Protein AF-A0A1I7T6F0-F1 (afdb_monomer)

Mean predicted aligned error: 12.37 Å

Solvent-accessible surface area (backbone atoms only — not comparable to full-atom values): 7982 Å² total; per-residue (Å²): 135,84,78,66,77,88,74,62,57,67,71,60,52,51,52,52,51,48,54,54,55,71,71,53,73,72,73,87,75,74,83,70,74,60,63,68,58,54,57,50,49,67,53,49,53,60,50,22,52,48,30,30,53,53,13,62,58,38,62,81,74,39,88,90,54,62,63,58,28,51,51,33,30,52,53,14,50,51,51,50,51,52,50,52,53,53,50,53,53,51,49,52,49,47,49,47,54,69,76,50,65,83,67,81,84,50,67,72,60,34,53,54,51,50,53,53,53,48,52,51,51,50,53,51,53,49,49,53,49,52,51,54,51,48,68,73,78,107

Structure (mmCIF, N/CA/C/O backbone):
data_AF-A0A1I7T6F0-F1
#
_entry.id   AF-A0A1I7T6F0-F1
#
loop_
_atom_site.group_PDB
_atom_site.id
_atom_site.type_symbol
_atom_site.label_atom_id
_atom_site.label_alt_id
_atom_site.label_comp_id
_atom_site.label_asym_id
_atom_site.label_entity_id
_atom_site.label_seq_id
_atom_site.pdbx_PDB_ins_code
_atom_site.Cartn_x
_atom_site.Cartn_y
_atom_site.Cartn_z
_atom_site.occupancy
_atom_site.B_iso_or_equiv
_atom_site.auth_seq_id
_atom_site.auth_comp_id
_atom_site.auth_asym_id
_atom_site.auth_atom_id
_atom_site.pdbx_PDB_model_num
ATOM 1 N N . MET A 1 1 ? 40.520 4.944 -18.959 1.00 37.69 1 MET A N 1
ATOM 2 C CA . MET A 1 1 ? 41.025 4.635 -20.311 1.00 37.69 1 MET A CA 1
ATOM 3 C C . MET A 1 1 ? 39.899 3.924 -21.048 1.00 37.69 1 MET A C 1
ATOM 5 O O . MET A 1 1 ? 39.726 2.729 -20.873 1.00 37.69 1 MET A O 1
ATOM 9 N N . TYR A 1 2 ? 39.031 4.683 -21.723 1.00 39.69 2 TYR A N 1
ATOM 10 C CA 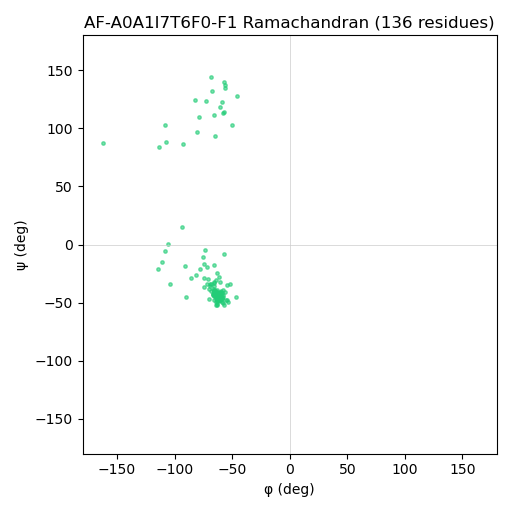. TYR A 1 2 ? 37.918 4.115 -22.487 1.00 39.69 2 TYR A CA 1
ATOM 11 C C . TYR A 1 2 ? 38.484 3.611 -23.814 1.00 39.69 2 TYR A C 1
ATOM 13 O O . TYR A 1 2 ? 38.920 4.417 -24.635 1.00 39.69 2 TYR A O 1
ATOM 21 N N . LEU A 1 3 ? 38.543 2.290 -23.987 1.00 42.66 3 LEU A N 1
ATOM 22 C CA . LEU A 1 3 ? 38.867 1.679 -25.273 1.00 42.66 3 LEU A CA 1
ATOM 23 C C . LEU A 1 3 ? 37.799 2.124 -26.277 1.00 42.66 3 LEU A C 1
ATOM 25 O O . LEU A 1 3 ? 36.606 1.898 -26.072 1.00 42.66 3 LEU A O 1
ATOM 29 N N . LYS A 1 4 ? 38.230 2.828 -27.327 1.00 44.78 4 LYS A N 1
ATOM 30 C CA . LYS A 1 4 ? 37.379 3.220 -28.450 1.00 44.78 4 LYS A CA 1
ATOM 31 C C . LYS A 1 4 ? 36.786 1.940 -29.047 1.00 44.78 4 LYS A C 1
ATOM 33 O O . LYS A 1 4 ? 37.510 1.142 -29.628 1.00 44.78 4 LYS A O 1
ATOM 38 N N . LEU A 1 5 ? 35.464 1.776 -28.952 1.00 52.69 5 LEU A N 1
ATOM 39 C CA . LEU A 1 5 ? 34.722 0.664 -29.570 1.00 52.69 5 LEU A CA 1
ATOM 40 C C . LEU A 1 5 ? 34.908 0.561 -31.100 1.00 52.69 5 LEU A C 1
ATOM 42 O O . LEU A 1 5 ? 34.466 -0.414 -31.695 1.00 52.69 5 LEU A O 1
ATOM 46 N N . SER A 1 6 ? 35.561 1.536 -31.740 1.00 51.97 6 SER A N 1
ATOM 47 C CA . SER A 1 6 ? 35.846 1.541 -33.177 1.00 51.97 6 SER A CA 1
ATOM 48 C C . SER A 1 6 ? 36.954 0.572 -33.616 1.00 51.97 6 SER A C 1
ATOM 50 O O . SER A 1 6 ? 37.211 0.484 -34.809 1.00 51.97 6 SER A O 1
ATOM 52 N N . GLU A 1 7 ? 37.632 -0.111 -32.688 1.00 57.16 7 GLU A N 1
ATOM 53 C CA . GLU A 1 7 ? 38.707 -1.083 -32.978 1.00 57.16 7 GLU A CA 1
ATOM 54 C C . GLU A 1 7 ? 38.289 -2.551 -32.791 1.00 57.16 7 GLU A C 1
ATOM 56 O O . GLU A 1 7 ? 39.096 -3.461 -32.980 1.00 57.16 7 GLU A O 1
ATOM 61 N N . ILE A 1 8 ? 37.035 -2.812 -32.415 1.00 60.38 8 ILE A N 1
ATOM 62 C CA . ILE A 1 8 ? 36.556 -4.177 -32.177 1.00 60.38 8 ILE A CA 1
ATOM 63 C C . ILE A 1 8 ? 36.183 -4.816 -33.519 1.00 60.38 8 ILE A C 1
ATOM 65 O O . ILE A 1 8 ? 35.376 -4.272 -34.270 1.00 60.38 8 ILE A O 1
ATOM 69 N N . ASN A 1 9 ? 36.789 -5.974 -33.800 1.00 65.50 9 ASN A N 1
ATOM 70 C CA . ASN A 1 9 ? 36.569 -6.789 -34.996 1.00 65.50 9 ASN A CA 1
ATOM 71 C C . ASN A 1 9 ? 35.057 -6.945 -35.297 1.00 65.50 9 ASN A C 1
ATOM 73 O O . ASN A 1 9 ? 34.322 -7.347 -34.386 1.00 65.50 9 ASN A O 1
ATOM 77 N N . PRO A 1 10 ? 34.581 -6.655 -36.527 1.00 66.56 10 PRO A N 1
ATOM 78 C CA . PRO A 1 10 ? 33.162 -6.733 -36.891 1.00 66.56 10 PRO A CA 1
ATOM 79 C C . PRO A 1 10 ? 32.497 -8.072 -36.540 1.00 66.56 10 PRO A C 1
ATOM 81 O O . PRO A 1 10 ? 31.352 -8.070 -36.098 1.00 66.56 10 PRO A O 1
ATOM 84 N N . ASP A 1 11 ? 33.223 -9.191 -36.609 1.00 65.31 11 ASP A N 1
ATOM 85 C CA . ASP A 1 11 ? 32.686 -10.520 -36.268 1.00 65.31 11 ASP A CA 1
ATOM 86 C C . ASP A 1 11 ? 32.321 -10.666 -34.779 1.00 65.31 11 ASP A C 1
ATOM 88 O O . ASP A 1 11 ? 31.368 -11.355 -34.411 1.00 65.31 11 ASP A O 1
ATOM 92 N N . ILE A 1 12 ? 33.069 -9.996 -33.894 1.00 65.25 12 ILE A N 1
ATOM 93 C CA . ILE A 1 12 ? 32.798 -9.998 -32.449 1.00 65.25 12 ILE A CA 1
ATOM 94 C C . ILE A 1 12 ? 31.589 -9.109 -32.153 1.00 65.25 12 ILE A C 1
ATOM 96 O O . ILE A 1 12 ? 30.772 -9.450 -31.300 1.00 65.25 12 ILE A O 1
ATOM 100 N N . MET A 1 13 ? 31.452 -7.998 -32.883 1.00 60.12 13 MET A N 1
ATOM 101 C CA . MET A 1 13 ? 30.293 -7.112 -32.788 1.00 60.12 13 MET A CA 1
ATOM 102 C C . MET A 1 13 ? 29.011 -7.832 -33.224 1.00 60.12 13 MET A C 1
ATOM 104 O O . MET A 1 13 ? 28.002 -7.745 -32.530 1.00 60.12 13 MET A O 1
ATOM 108 N N . ASP A 1 14 ? 29.059 -8.601 -34.313 1.00 65.75 14 ASP A N 1
ATOM 109 C CA . ASP A 1 14 ? 27.910 -9.374 -34.795 1.00 65.75 14 ASP A CA 1
ATOM 110 C C . ASP A 1 14 ? 27.533 -10.519 -33.852 1.00 65.75 14 ASP A C 1
ATOM 112 O O . ASP A 1 14 ? 26.352 -10.716 -33.564 1.00 65.75 14 ASP A O 1
ATOM 116 N N . SER A 1 15 ? 28.520 -11.222 -33.289 1.00 64.75 15 SER A N 1
ATOM 117 C CA . SER A 1 15 ? 28.280 -12.249 -32.268 1.00 64.75 15 SER A CA 1
ATOM 118 C C . SER A 1 15 ? 27.656 -11.660 -30.994 1.00 64.75 15 SER A C 1
ATOM 120 O O . SER A 1 15 ? 26.693 -12.208 -30.452 1.00 64.75 15 SER A O 1
ATOM 122 N N . TYR A 1 16 ? 28.124 -10.486 -30.555 1.00 61.56 16 TYR A N 1
ATOM 123 C CA . TYR A 1 16 ? 27.553 -9.766 -29.413 1.00 61.56 16 TYR A CA 1
ATOM 124 C C . TYR A 1 16 ? 26.120 -9.287 -29.695 1.00 61.56 16 TYR A C 1
ATOM 126 O O . TYR A 1 16 ? 25.228 -9.461 -28.865 1.00 61.56 16 TYR A O 1
ATOM 134 N N . ASN A 1 17 ? 25.866 -8.760 -30.895 1.00 58.56 17 ASN A N 1
ATOM 135 C CA . ASN A 1 17 ? 24.535 -8.341 -31.334 1.00 58.56 17 ASN A CA 1
ATOM 136 C C . ASN A 1 17 ? 23.563 -9.527 -31.465 1.00 58.56 17 ASN A C 1
ATOM 138 O O . ASN A 1 17 ? 22.384 -9.393 -31.133 1.00 58.56 17 ASN A O 1
ATOM 142 N N . GLN A 1 18 ? 24.038 -10.699 -31.897 1.00 58.44 18 GLN A N 1
ATOM 143 C CA . GLN A 1 18 ? 23.231 -11.921 -31.941 1.00 58.44 18 GLN A CA 1
ATOM 144 C C . GLN A 1 18 ? 22.918 -12.476 -30.547 1.00 58.44 18 GLN A C 1
ATOM 146 O O . GLN A 1 18 ? 21.788 -12.901 -30.312 1.00 58.44 18 GLN A O 1
ATOM 151 N N . LEU A 1 19 ? 23.864 -12.421 -29.606 1.00 55.25 19 LEU A N 1
ATOM 152 C CA . LEU A 1 19 ? 23.623 -12.778 -28.202 1.00 55.25 19 LEU A CA 1
ATOM 153 C C . LEU A 1 19 ? 22.580 -11.854 -27.556 1.00 55.25 19 LEU A C 1
ATOM 155 O O . LEU A 1 19 ? 21.648 -12.336 -26.916 1.00 55.25 19 LEU A O 1
ATOM 159 N N . ILE A 1 20 ? 22.660 -10.543 -27.808 1.00 56.69 20 ILE A N 1
ATOM 160 C CA . ILE A 1 20 ? 21.641 -9.574 -27.373 1.00 56.69 20 ILE A CA 1
ATOM 161 C C . ILE A 1 20 ? 20.279 -9.881 -28.014 1.00 56.69 20 ILE A C 1
ATOM 163 O O . ILE A 1 20 ? 19.258 -9.838 -27.332 1.00 56.69 20 ILE A O 1
ATOM 167 N N . SER A 1 21 ? 20.255 -10.224 -29.305 1.00 50.22 21 SER A N 1
ATOM 168 C CA . SER A 1 21 ? 19.041 -10.589 -30.046 1.00 50.22 21 SER A CA 1
ATOM 169 C C . SER A 1 21 ? 18.356 -11.833 -29.471 1.00 50.22 21 SER A C 1
ATOM 171 O O . SER A 1 21 ? 17.140 -11.833 -29.277 1.00 50.22 21 SER A O 1
ATOM 173 N N . PHE A 1 22 ? 19.109 -12.876 -29.119 1.00 47.53 22 PHE A N 1
ATOM 174 C CA . PHE A 1 22 ? 18.522 -14.120 -28.617 1.00 47.53 22 PHE A CA 1
ATOM 175 C C . PHE A 1 22 ? 18.011 -13.999 -27.169 1.00 47.53 22 PHE A C 1
ATOM 177 O O . PHE A 1 22 ? 17.012 -14.619 -26.809 1.00 47.53 22 PHE A O 1
ATOM 184 N N . GLU A 1 23 ? 18.621 -13.126 -26.361 1.00 49.16 23 GLU A N 1
ATOM 185 C CA . GLU A 1 23 ? 18.157 -12.777 -25.007 1.00 49.16 23 GLU A CA 1
ATOM 186 C C . GLU A 1 23 ? 16.924 -11.827 -25.021 1.00 49.16 23 GLU A C 1
ATOM 188 O O . GLU A 1 23 ? 16.286 -11.594 -23.991 1.00 49.16 23 GLU A O 1
ATOM 193 N N . SER A 1 24 ? 16.560 -11.269 -26.188 1.00 48.25 24 SER A N 1
ATOM 194 C CA . SER A 1 24 ? 15.603 -10.156 -26.343 1.00 48.25 24 SER A CA 1
ATOM 195 C C . SER A 1 24 ? 14.144 -10.532 -26.608 1.00 48.25 24 SER A C 1
ATOM 197 O O . SER A 1 24 ? 13.361 -9.660 -26.980 1.00 48.25 24 SER A O 1
ATOM 199 N N . ILE A 1 25 ? 13.723 -11.781 -26.394 1.00 51.53 25 ILE A N 1
ATOM 200 C CA . ILE A 1 25 ? 12.286 -12.100 -26.365 1.00 51.53 25 ILE A CA 1
ATOM 201 C C . ILE A 1 25 ? 11.813 -12.003 -24.909 1.00 51.53 25 ILE A C 1
ATOM 203 O O . ILE A 1 25 ? 11.799 -13.016 -24.202 1.00 51.53 25 ILE A O 1
ATOM 207 N N . PRO A 1 26 ? 11.420 -10.816 -24.396 1.00 51.56 26 PRO A N 1
ATOM 208 C CA . PRO A 1 26 ? 10.809 -10.759 -23.089 1.00 51.56 26 PRO A CA 1
ATOM 209 C C . PRO A 1 26 ? 9.443 -11.454 -23.181 1.00 51.56 26 PRO A C 1
ATOM 211 O O . PRO A 1 26 ? 8.647 -11.143 -24.075 1.00 51.56 26 PRO A O 1
ATOM 214 N N . PRO A 1 27 ? 9.108 -12.365 -22.254 1.00 54.06 27 PRO A N 1
ATOM 215 C CA . PRO A 1 27 ? 7.732 -12.815 -22.130 1.00 54.06 27 PRO A CA 1
ATOM 216 C C . PRO A 1 27 ? 6.850 -11.582 -21.912 1.00 54.06 27 PRO A C 1
ATOM 218 O O . PRO A 1 27 ? 7.216 -10.693 -21.138 1.00 54.06 27 PRO A O 1
ATOM 221 N N . ARG A 1 28 ? 5.692 -11.515 -22.588 1.00 49.50 28 ARG A N 1
ATOM 222 C CA . ARG A 1 28 ? 4.679 -10.476 -22.347 1.00 49.50 28 ARG A CA 1
ATOM 223 C C . ARG A 1 28 ? 4.410 -10.406 -20.848 1.00 49.50 28 ARG A C 1
ATOM 225 O O . ARG A 1 28 ? 3.744 -11.275 -20.284 1.00 49.50 28 ARG A O 1
ATOM 232 N N . LEU A 1 29 ? 4.964 -9.392 -20.193 1.00 54.12 29 LEU A N 1
ATOM 233 C CA . LEU A 1 29 ? 4.871 -9.283 -18.752 1.00 54.12 29 LEU A CA 1
ATOM 234 C C . LEU A 1 29 ? 3.500 -8.697 -18.441 1.00 54.12 29 LEU A C 1
ATOM 236 O O . LEU A 1 29 ? 3.314 -7.489 -18.501 1.00 54.12 29 LEU A O 1
ATOM 240 N N . ASN A 1 30 ? 2.532 -9.554 -18.124 1.00 57.81 30 ASN A N 1
ATOM 241 C CA . ASN A 1 30 ? 1.313 -9.103 -17.473 1.00 57.81 30 ASN A CA 1
ATOM 242 C C . ASN A 1 30 ? 1.733 -8.600 -16.080 1.00 57.81 30 ASN A C 1
ATOM 244 O O . ASN A 1 30 ? 2.225 -9.419 -15.291 1.00 57.81 30 ASN A O 1
ATOM 248 N N . PRO A 1 31 ? 1.663 -7.285 -15.789 1.00 61.53 31 PRO A N 1
ATOM 249 C CA . PRO A 1 31 ? 2.113 -6.751 -14.515 1.00 61.53 31 PRO A CA 1
ATOM 250 C C . PRO A 1 31 ? 1.222 -7.321 -13.408 1.00 61.53 31 PRO A C 1
ATOM 252 O O . PRO A 1 31 ? 0.152 -6.805 -13.111 1.00 61.53 31 PRO A O 1
ATOM 255 N N . LYS A 1 32 ? 1.652 -8.425 -12.797 1.00 67.19 32 LYS A N 1
ATOM 256 C CA . LYS A 1 32 ? 0.960 -9.003 -11.651 1.00 67.19 32 LYS A CA 1
ATOM 257 C C . LYS A 1 32 ? 1.212 -8.105 -10.451 1.00 67.19 32 LYS A C 1
ATOM 259 O O . LYS A 1 32 ? 2.364 -7.847 -10.093 1.00 67.19 32 LYS A O 1
ATOM 264 N N . ILE A 1 33 ? 0.126 -7.635 -9.848 1.00 72.38 33 ILE A N 1
ATOM 265 C CA . ILE A 1 33 ? 0.167 -7.018 -8.525 1.00 72.38 33 ILE A CA 1
ATOM 266 C C . ILE A 1 33 ? 0.805 -8.044 -7.577 1.00 72.38 33 ILE A C 1
ATOM 268 O O . ILE A 1 33 ? 0.464 -9.232 -7.663 1.00 72.38 33 ILE A O 1
ATOM 272 N N . PRO A 1 34 ? 1.746 -7.640 -6.709 1.00 78.00 34 PRO A N 1
ATOM 273 C CA . PRO A 1 34 ? 2.334 -8.561 -5.754 1.00 78.00 34 PRO A CA 1
ATOM 274 C C . PRO A 1 34 ? 1.231 -9.167 -4.872 1.00 78.00 34 PRO A C 1
ATOM 276 O O . PRO A 1 34 ? 0.618 -8.481 -4.063 1.00 78.00 34 PRO A O 1
ATOM 279 N N . ILE A 1 35 ? 0.994 -10.474 -5.007 1.00 79.38 35 ILE A N 1
ATOM 280 C CA . ILE A 1 35 ? 0.074 -11.249 -4.156 1.00 79.38 35 ILE A CA 1
ATOM 281 C C . ILE A 1 35 ? 0.269 -10.953 -2.656 1.00 79.38 35 ILE A C 1
ATOM 283 O O . ILE A 1 35 ? -0.739 -10.711 -1.987 1.00 79.38 35 ILE A O 1
ATOM 287 N N . PRO A 1 36 ? 1.504 -10.891 -2.103 1.00 79.50 36 PRO A N 1
ATOM 288 C CA . PRO A 1 36 ? 1.676 -10.580 -0.683 1.00 79.50 36 PRO A CA 1
ATOM 289 C C . PRO A 1 36 ? 1.126 -9.202 -0.297 1.00 79.50 36 PRO A C 1
ATOM 291 O O . PRO A 1 36 ? 0.610 -9.053 0.804 1.00 79.50 36 PRO A O 1
ATOM 294 N N . PHE A 1 37 ? 1.166 -8.212 -1.193 1.00 80.88 37 PHE A N 1
ATOM 295 C CA . PHE A 1 37 ? 0.603 -6.885 -0.932 1.00 80.88 37 PHE A CA 1
ATOM 296 C C . PHE A 1 37 ? -0.924 -6.928 -0.793 1.00 80.88 37 PHE A C 1
ATOM 298 O O . PHE A 1 37 ? -1.472 -6.307 0.118 1.00 80.88 37 PHE A O 1
ATOM 305 N N . ILE A 1 38 ? -1.608 -7.687 -1.655 1.00 84.62 38 ILE A N 1
ATOM 306 C CA . ILE A 1 38 ? -3.070 -7.845 -1.605 1.00 84.62 38 ILE A CA 1
ATOM 307 C C . ILE A 1 38 ? -3.481 -8.529 -0.301 1.00 84.62 38 ILE A C 1
ATOM 309 O O . ILE A 1 38 ? -4.346 -8.023 0.411 1.00 84.62 38 ILE A O 1
ATOM 313 N N . VAL A 1 39 ? -2.831 -9.647 0.034 1.00 88.38 39 VAL A N 1
ATOM 314 C CA . VAL A 1 39 ? -3.126 -10.409 1.257 1.00 88.38 39 VAL A CA 1
ATOM 315 C C . VAL A 1 39 ? -2.894 -9.547 2.497 1.00 88.38 39 VAL A C 1
ATOM 317 O O . VAL A 1 39 ? -3.767 -9.445 3.355 1.00 88.38 39 VAL A O 1
ATOM 320 N N . LEU A 1 40 ? -1.749 -8.864 2.562 1.00 86.69 40 LEU A N 1
ATOM 321 C CA . LEU A 1 40 ? -1.390 -8.004 3.684 1.00 86.69 40 LEU A CA 1
ATOM 322 C C . LEU A 1 40 ? -2.383 -6.843 3.845 1.00 86.69 40 LEU A C 1
ATOM 324 O O . LEU A 1 40 ? -2.853 -6.573 4.948 1.00 86.69 40 LEU A O 1
ATOM 328 N N . THR A 1 41 ? -2.756 -6.188 2.745 1.00 85.94 41 THR A N 1
ATOM 329 C CA . THR A 1 41 ? -3.732 -5.090 2.768 1.00 85.94 41 THR A CA 1
ATOM 330 C C . THR A 1 41 ? -5.109 -5.582 3.205 1.00 85.94 41 THR A C 1
ATOM 332 O O . THR A 1 41 ? -5.737 -4.936 4.036 1.00 85.94 41 THR A O 1
ATOM 335 N N . SER A 1 42 ? -5.548 -6.754 2.738 1.00 87.94 42 SER A N 1
ATOM 336 C CA . SER A 1 42 ? -6.832 -7.348 3.131 1.00 87.94 42 SER A CA 1
ATOM 337 C C . SER A 1 42 ? -6.936 -7.641 4.631 1.00 87.94 42 SER A C 1
ATOM 339 O O . SER A 1 42 ? -8.043 -7.654 5.161 1.00 87.94 42 SER A O 1
ATOM 341 N N . ILE A 1 43 ? -5.811 -7.888 5.310 1.00 90.69 43 ILE A N 1
ATOM 342 C CA . ILE A 1 43 ? -5.771 -8.187 6.747 1.00 90.69 43 ILE A CA 1
ATOM 343 C C . ILE A 1 43 ? -5.624 -6.906 7.577 1.00 90.69 43 ILE A C 1
ATOM 345 O O . ILE A 1 43 ? -6.336 -6.731 8.561 1.00 90.69 43 ILE A O 1
ATOM 349 N N . LEU A 1 44 ? -4.732 -5.982 7.200 1.00 88.50 44 LEU A N 1
ATOM 350 C CA . LEU A 1 44 ? -4.492 -4.780 8.011 1.00 88.50 44 LEU A CA 1
ATOM 351 C C . LEU A 1 44 ? -5.641 -3.770 7.982 1.00 88.50 44 LEU A C 1
ATOM 353 O O . LEU A 1 44 ? -5.829 -3.046 8.956 1.00 88.50 44 LEU A O 1
ATOM 357 N N . LEU A 1 45 ? -6.404 -3.708 6.892 1.00 90.50 45 LEU A N 1
ATOM 358 C CA . LEU A 1 45 ? -7.507 -2.756 6.746 1.00 90.50 45 LEU A CA 1
ATOM 359 C C . LEU A 1 45 ? -8.628 -2.976 7.786 1.00 90.50 45 LEU A C 1
ATOM 361 O O . LEU A 1 45 ? -8.950 -2.025 8.500 1.00 90.50 45 LEU A O 1
ATOM 365 N N . PRO A 1 46 ? -9.180 -4.195 7.970 1.00 92.00 46 PRO A N 1
ATOM 366 C CA . PRO A 1 46 ? -10.173 -4.434 9.019 1.00 92.00 46 PRO A CA 1
ATOM 367 C C . PRO A 1 46 ? -9.598 -4.274 10.433 1.00 92.00 46 PRO A C 1
ATOM 369 O O . PRO A 1 46 ? -10.309 -3.810 11.325 1.00 92.00 46 PRO A O 1
ATOM 372 N N . ILE A 1 47 ? -8.316 -4.599 10.648 1.00 92.00 47 ILE A N 1
ATOM 373 C CA . ILE A 1 47 ? -7.639 -4.388 11.940 1.00 92.00 47 ILE A CA 1
ATOM 374 C C . ILE A 1 47 ? -7.583 -2.895 12.279 1.00 92.00 47 ILE A C 1
ATOM 376 O O . ILE A 1 47 ? -7.955 -2.501 13.382 1.00 92.00 47 ILE A O 1
ATOM 380 N N . SER A 1 48 ? -7.173 -2.059 11.323 1.00 92.81 48 SER A N 1
ATOM 381 C CA . SER A 1 48 ? -7.121 -0.602 11.477 1.00 92.81 48 SER A CA 1
ATOM 382 C C . SER A 1 48 ? -8.500 -0.016 11.801 1.00 92.81 48 SER A C 1
ATOM 384 O O . SER A 1 48 ? -8.634 0.739 12.763 1.00 92.81 48 SER A O 1
ATOM 386 N N . ILE A 1 49 ? -9.546 -0.432 11.079 1.00 93.38 49 ILE A N 1
ATOM 387 C CA . ILE A 1 49 ? -10.925 0.010 11.348 1.00 93.38 49 ILE A CA 1
ATOM 388 C C . ILE A 1 49 ? -11.372 -0.414 12.754 1.00 93.38 49 ILE A C 1
ATOM 390 O O . ILE A 1 49 ? -11.968 0.384 13.477 1.00 93.38 49 ILE A O 1
ATOM 394 N N . SER A 1 50 ? -11.054 -1.644 13.164 1.00 92.31 50 SER A N 1
ATOM 395 C CA . SER A 1 50 ? -11.414 -2.163 14.489 1.00 92.31 50 SER A CA 1
ATOM 396 C C . SER A 1 50 ? -10.715 -1.395 15.613 1.00 92.31 50 SER A C 1
ATOM 398 O O . SER A 1 50 ? -11.351 -1.064 16.610 1.00 92.31 50 SER A O 1
ATOM 400 N N . LEU A 1 51 ? -9.432 -1.056 15.445 1.00 90.81 51 LEU A N 1
ATOM 401 C CA . LEU A 1 51 ? -8.669 -0.234 16.392 1.00 90.81 51 LEU A CA 1
ATOM 402 C C . LEU A 1 51 ? -9.291 1.151 16.580 1.00 90.81 51 LEU A C 1
ATOM 404 O O . LEU A 1 51 ? -9.468 1.590 17.716 1.00 90.81 51 LEU A O 1
ATOM 408 N N . ILE A 1 52 ? -9.666 1.806 15.478 1.00 93.00 52 ILE A N 1
ATOM 409 C CA . ILE A 1 52 ? -10.332 3.113 15.517 1.00 93.00 52 ILE A CA 1
ATOM 410 C C . ILE A 1 52 ? -11.686 2.984 16.219 1.00 93.00 52 ILE A C 1
ATOM 412 O O . ILE A 1 52 ? -11.958 3.737 17.147 1.00 93.00 52 ILE A O 1
ATOM 416 N N . ALA A 1 53 ? -12.511 2.003 15.842 1.00 91.06 53 ALA A N 1
ATOM 417 C CA . ALA A 1 53 ? -13.841 1.814 16.419 1.00 91.06 53 ALA A CA 1
ATOM 418 C C . ALA A 1 53 ? -13.797 1.527 17.929 1.00 91.06 53 ALA A C 1
ATOM 420 O O . ALA A 1 53 ? -14.504 2.171 18.707 1.00 91.06 53 ALA A O 1
ATOM 421 N N . VAL A 1 54 ? -12.942 0.592 18.359 1.00 90.19 54 VAL A N 1
ATOM 422 C CA . VAL A 1 54 ? -12.789 0.231 19.776 1.00 90.19 54 VAL A CA 1
ATOM 423 C C . VAL A 1 54 ? -12.187 1.388 20.568 1.00 90.19 54 VAL A C 1
ATOM 425 O O . VAL A 1 54 ? -12.680 1.693 21.654 1.00 90.19 54 VAL A O 1
ATOM 428 N N . GLY A 1 55 ? -11.167 2.062 20.033 1.00 87.50 55 GLY A N 1
ATOM 429 C CA . GLY A 1 55 ? -10.574 3.238 20.666 1.00 87.50 55 GLY A CA 1
ATOM 430 C C . GLY A 1 55 ? -11.593 4.366 20.841 1.00 87.50 55 GLY A C 1
ATOM 431 O O . GLY A 1 55 ? -11.744 4.891 21.943 1.00 87.50 55 GLY A O 1
ATOM 432 N N . SER A 1 56 ? -12.370 4.682 19.800 1.00 87.69 56 SER A N 1
ATOM 433 C CA . SER A 1 56 ? -13.416 5.711 19.855 1.00 87.69 56 SER A CA 1
ATOM 434 C C . SER A 1 56 ? -14.532 5.376 20.840 1.00 87.69 56 SER A C 1
ATOM 436 O O . SER A 1 56 ? -14.990 6.262 21.557 1.00 87.69 56 SER A O 1
ATOM 438 N N . TYR A 1 57 ? -14.955 4.112 20.922 1.00 86.69 57 TYR A N 1
ATOM 439 C CA . TYR A 1 57 ? -15.942 3.690 21.917 1.00 86.69 57 TYR A CA 1
ATOM 440 C C . TYR A 1 57 ? -15.382 3.814 23.340 1.00 86.69 57 TYR A C 1
ATOM 442 O O . TYR A 1 57 ? -16.031 4.351 24.237 1.00 86.69 57 TYR A O 1
ATOM 450 N N . SER A 1 58 ? -14.137 3.381 23.535 1.00 83.25 58 SER A N 1
ATOM 451 C CA . SER A 1 58 ? -13.488 3.317 24.846 1.00 83.25 58 SER A CA 1
ATOM 452 C C . SER A 1 58 ? -13.116 4.693 25.411 1.00 83.25 58 SER A C 1
ATOM 454 O O . SER A 1 58 ? -12.969 4.813 26.627 1.00 83.25 58 SER A O 1
ATOM 456 N N . LEU A 1 59 ? -13.037 5.74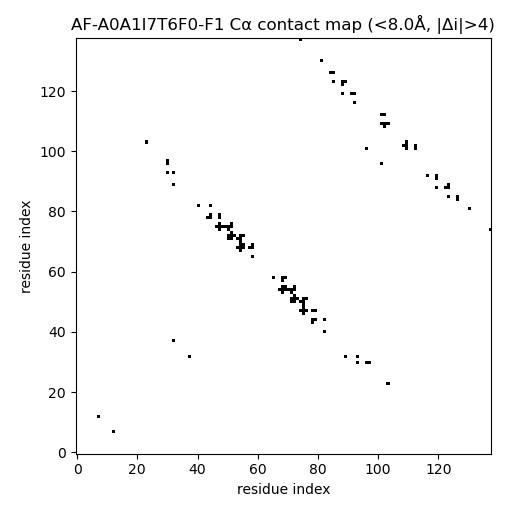2 24.577 1.00 79.06 59 LEU A N 1
ATOM 457 C CA . LEU A 1 59 ? -12.828 7.130 25.021 1.00 79.06 59 LEU A CA 1
ATOM 458 C C . LEU A 1 59 ? -13.864 7.591 26.057 1.00 79.06 59 LEU A C 1
ATOM 460 O O . LEU A 1 59 ? -13.517 8.342 26.963 1.00 79.06 59 LEU A O 1
ATOM 464 N N . ASN A 1 60 ? -15.114 7.131 25.947 1.00 72.12 60 ASN A N 1
ATOM 465 C CA . ASN A 1 60 ? -16.196 7.558 26.840 1.00 72.12 60 ASN A CA 1
ATOM 466 C C . ASN A 1 60 ? -16.354 6.667 28.084 1.00 72.12 60 ASN A C 1
ATOM 468 O O . ASN A 1 60 ? -16.970 7.088 29.058 1.00 72.12 60 ASN A O 1
ATOM 472 N N . PHE A 1 61 ? -15.814 5.442 28.061 1.00 69.94 61 PHE A N 1
ATOM 473 C CA . PHE A 1 61 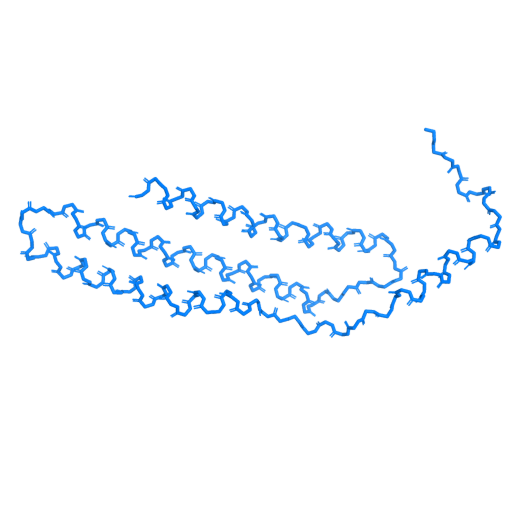? -16.056 4.424 29.094 1.00 69.94 61 PHE A CA 1
ATOM 474 C C . PHE A 1 61 ? -14.837 4.102 29.971 1.00 69.94 61 PHE A C 1
ATOM 476 O O . PHE A 1 61 ? -15.010 3.501 31.030 1.00 69.94 61 PHE A O 1
ATOM 483 N N . CYS A 1 62 ? -13.617 4.495 29.583 1.00 64.38 62 CYS A N 1
ATOM 484 C CA . CYS A 1 62 ? -12.394 4.220 30.347 1.00 64.38 62 CYS A CA 1
ATOM 485 C C . CYS A 1 62 ? -11.835 5.482 31.036 1.00 64.38 62 CYS A C 1
ATOM 487 O O . CYS A 1 62 ? -10.945 6.136 30.492 1.00 64.38 62 CYS A O 1
ATOM 489 N N . PRO A 1 63 ? -12.267 5.805 32.271 1.00 60.69 63 PRO A N 1
ATOM 490 C CA . PRO A 1 63 ? -11.713 6.927 33.035 1.00 60.69 63 PRO A CA 1
ATOM 491 C C . PRO A 1 63 ? -10.314 6.642 33.607 1.00 60.69 63 PRO A C 1
ATOM 493 O O . PRO A 1 63 ? -9.606 7.568 33.987 1.00 60.69 63 PRO A O 1
ATOM 496 N N . SER A 1 64 ? -9.895 5.371 33.675 1.00 65.94 64 SER A N 1
ATOM 497 C CA . SER A 1 64 ? -8.659 4.982 34.368 1.00 65.94 64 SER A CA 1
ATOM 498 C C . SER A 1 64 ? -7.375 5.255 33.577 1.00 65.94 64 SER A C 1
ATOM 500 O O . SER A 1 64 ? -6.314 5.302 34.190 1.00 65.94 64 SER A O 1
ATOM 502 N N . ASN A 1 65 ? -7.443 5.389 32.244 1.00 69.94 65 ASN A N 1
ATOM 503 C CA . ASN A 1 65 ? -6.299 5.737 31.390 1.00 69.94 65 ASN A CA 1
ATOM 504 C C . ASN A 1 65 ? -6.777 6.230 30.007 1.00 69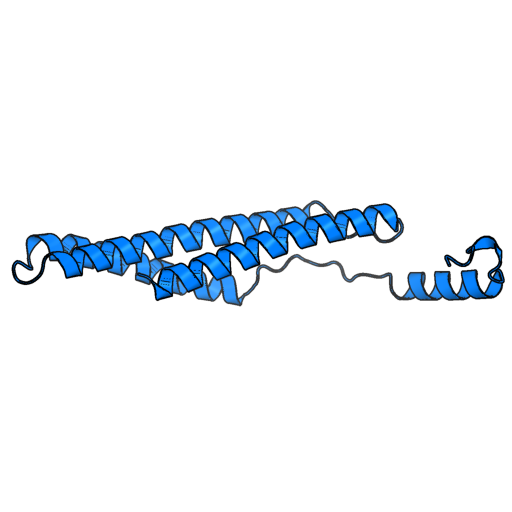.94 65 ASN A C 1
ATOM 506 O O . ASN A 1 65 ? -6.858 5.433 29.070 1.00 69.94 65 ASN A O 1
ATOM 510 N N . PRO A 1 66 ? -7.071 7.534 29.839 1.00 72.38 66 PRO A N 1
ATOM 511 C CA . PRO A 1 66 ? -7.558 8.090 28.569 1.00 72.38 66 PRO A CA 1
ATOM 512 C C . PRO A 1 66 ? -6.518 8.031 27.438 1.00 72.38 66 PRO A C 1
ATOM 514 O O . PRO A 1 66 ? -6.866 8.100 26.263 1.00 72.38 66 PRO A O 1
ATOM 517 N N . ASN A 1 67 ? -5.240 7.850 27.776 1.00 81.06 67 ASN A N 1
ATOM 518 C CA . ASN A 1 67 ? -4.159 7.769 26.797 1.00 81.06 67 ASN A CA 1
ATOM 519 C C . ASN A 1 67 ? -4.234 6.486 25.954 1.00 81.06 67 ASN A C 1
ATOM 521 O O . ASN A 1 67 ? -3.911 6.513 24.772 1.00 81.06 67 ASN A O 1
ATOM 525 N N . LEU A 1 68 ? -4.687 5.370 26.532 1.00 83.38 68 LEU A N 1
ATOM 526 C CA . LEU A 1 68 ? -4.729 4.070 25.856 1.00 83.38 68 LEU A CA 1
ATOM 527 C C . LEU A 1 68 ? -5.678 4.040 24.636 1.00 83.38 68 LEU A C 1
ATOM 529 O O . LEU A 1 68 ? -5.221 3.685 23.549 1.00 83.38 68 LEU A O 1
ATOM 533 N N . PRO A 1 69 ? -6.957 4.457 24.743 1.00 83.94 69 PRO A N 1
ATOM 534 C CA . PRO A 1 69 ? -7.839 4.535 23.579 1.00 83.94 69 PRO A CA 1
ATOM 535 C C . PRO A 1 69 ? -7.362 5.556 22.539 1.00 83.94 69 PRO A C 1
ATOM 537 O O . PRO A 1 69 ? -7.551 5.342 21.342 1.00 83.94 69 PRO A O 1
ATOM 540 N N . LEU A 1 70 ? -6.694 6.632 22.967 1.00 86.19 70 LEU A N 1
ATOM 541 C CA . LEU A 1 70 ? -6.137 7.637 22.062 1.00 86.19 70 LEU A CA 1
ATOM 542 C C . LEU A 1 70 ? -4.987 7.064 21.213 1.00 86.19 70 LEU A C 1
ATOM 544 O O . LEU A 1 70 ? -4.970 7.257 19.998 1.00 86.19 70 LEU A O 1
ATOM 548 N N . TRP A 1 71 ? -4.092 6.273 21.816 1.00 87.69 71 TRP A N 1
ATOM 549 C CA . TRP A 1 71 ? -3.049 5.528 21.099 1.00 87.69 71 TRP A CA 1
ATOM 550 C C . TRP A 1 71 ? -3.625 4.525 20.094 1.00 87.69 71 TRP A C 1
ATOM 552 O O . TRP A 1 71 ? -3.137 4.444 18.969 1.00 87.69 71 TRP A O 1
ATOM 562 N N . MET A 1 72 ? -4.696 3.807 20.452 1.00 87.19 72 MET A N 1
ATOM 563 C CA . MET A 1 72 ? -5.361 2.872 19.532 1.00 87.19 72 MET A CA 1
ATOM 564 C C . MET A 1 72 ? -5.905 3.578 18.285 1.00 87.19 72 MET A C 1
ATOM 566 O O . MET A 1 72 ? -5.744 3.075 17.172 1.00 87.19 72 MET A O 1
ATOM 570 N N . ILE A 1 73 ? -6.510 4.757 18.457 1.00 90.38 73 ILE A N 1
ATOM 571 C CA . ILE A 1 73 ? -7.015 5.567 17.342 1.00 90.38 73 ILE A CA 1
ATOM 572 C C . ILE A 1 73 ? -5.856 6.055 16.466 1.00 90.38 73 ILE A C 1
ATOM 574 O O . ILE A 1 73 ? -5.914 5.904 15.245 1.00 90.38 73 ILE A O 1
ATOM 578 N N . LEU A 1 74 ? -4.795 6.604 17.071 1.00 91.19 74 LEU A N 1
ATOM 579 C CA . LEU A 1 74 ? -3.620 7.095 16.341 1.00 91.19 74 LEU A CA 1
ATOM 580 C C . LEU A 1 74 ? -2.954 5.986 15.522 1.00 91.19 74 LEU A C 1
ATOM 582 O O . LEU A 1 74 ? -2.690 6.174 14.335 1.00 91.19 74 LEU A O 1
ATOM 586 N N . LEU A 1 75 ? -2.747 4.815 16.126 1.00 90.94 75 LEU A N 1
ATOM 587 C CA . LEU A 1 75 ? -2.156 3.660 15.457 1.00 90.94 75 LEU A CA 1
ATOM 588 C C . LEU A 1 75 ? -3.062 3.139 14.333 1.00 90.94 75 LEU A C 1
ATOM 590 O O . LEU A 1 75 ? -2.587 2.820 13.243 1.00 90.94 75 LEU A O 1
ATOM 594 N N . GLY A 1 76 ? -4.379 3.126 14.556 1.00 91.50 76 GLY A N 1
ATOM 595 C CA . GLY A 1 76 ? -5.363 2.799 13.531 1.00 91.50 76 GLY A CA 1
ATOM 596 C C . GLY A 1 76 ? -5.266 3.720 12.312 1.00 91.50 76 GLY A C 1
ATOM 597 O O . GLY A 1 76 ? -5.143 3.224 11.189 1.00 91.50 76 GLY A O 1
ATOM 598 N N . PHE A 1 77 ? -5.246 5.041 12.512 1.00 92.62 77 PHE A N 1
ATOM 599 C CA . PHE A 1 77 ? -5.080 6.008 11.422 1.00 92.62 77 PHE A CA 1
ATOM 600 C C . PHE A 1 77 ? -3.724 5.885 10.728 1.00 92.62 77 PHE A C 1
ATOM 602 O O . PHE A 1 77 ? -3.677 5.903 9.499 1.00 92.62 77 PHE A O 1
ATOM 609 N N . PHE A 1 78 ? -2.639 5.720 11.487 1.00 92.12 78 PHE A N 1
ATOM 610 C CA . PHE A 1 78 ? -1.298 5.542 10.935 1.00 92.12 78 PHE A CA 1
ATOM 611 C C . PHE A 1 78 ? -1.246 4.362 9.955 1.00 92.12 78 PHE A C 1
ATOM 613 O O . PHE A 1 78 ? -0.803 4.525 8.819 1.00 92.12 78 PHE A O 1
ATOM 620 N N . ILE A 1 79 ? -1.800 3.205 10.344 1.00 90.88 79 ILE A N 1
ATOM 621 C CA . ILE A 1 79 ? -1.905 2.024 9.473 1.00 90.88 79 ILE A CA 1
ATOM 622 C C . ILE A 1 79 ? -2.717 2.338 8.209 1.00 90.88 79 ILE A C 1
ATOM 624 O O . ILE A 1 79 ? -2.335 1.936 7.111 1.00 90.88 79 ILE A O 1
ATOM 628 N N . LEU A 1 80 ? -3.840 3.044 8.346 1.00 92.25 80 LEU A N 1
ATOM 629 C CA . LEU A 1 80 ? -4.723 3.378 7.226 1.00 92.25 80 LEU A CA 1
ATOM 630 C C . LEU A 1 80 ? -4.019 4.277 6.198 1.00 92.25 80 LEU A C 1
ATOM 632 O O . LEU A 1 80 ? -4.049 3.988 4.998 1.00 92.25 80 LEU A O 1
ATOM 636 N N . PHE A 1 81 ? -3.345 5.330 6.665 1.00 91.81 81 PHE A N 1
ATOM 637 C CA . PHE A 1 81 ? -2.585 6.246 5.813 1.00 91.81 81 PHE A CA 1
ATOM 638 C C . PHE A 1 81 ? -1.403 5.557 5.135 1.00 91.81 81 PHE A C 1
ATOM 640 O O . PHE A 1 81 ? -1.216 5.707 3.926 1.00 91.81 81 PHE A O 1
ATOM 647 N N . ASP A 1 82 ? -0.645 4.754 5.879 1.00 89.25 82 ASP A N 1
ATOM 648 C CA . ASP A 1 82 ? 0.472 3.985 5.336 1.00 89.25 82 ASP A CA 1
ATOM 649 C C . ASP A 1 82 ? 0.029 3.046 4.200 1.00 89.25 82 ASP A C 1
ATOM 651 O O . ASP A 1 82 ? 0.642 2.987 3.124 1.00 89.25 82 ASP A O 1
ATOM 655 N N . ARG A 1 83 ? -1.101 2.356 4.398 1.00 90.12 83 ARG A N 1
ATOM 656 C CA . ARG A 1 83 ? -1.684 1.468 3.385 1.00 90.12 83 ARG A CA 1
ATOM 657 C C . ARG A 1 83 ? -2.156 2.232 2.158 1.00 90.12 83 ARG A C 1
ATOM 659 O O . ARG A 1 83 ? -1.926 1.760 1.043 1.00 90.12 83 ARG A O 1
ATOM 666 N N . ALA A 1 84 ? -2.757 3.407 2.335 1.00 91.06 84 ALA A N 1
ATOM 667 C CA . ALA A 1 84 ? -3.165 4.259 1.224 1.00 91.06 84 ALA A CA 1
ATOM 668 C C . ALA A 1 84 ? -1.959 4.706 0.379 1.00 91.06 84 ALA A C 1
ATOM 670 O O . ALA A 1 84 ? -1.978 4.553 -0.843 1.00 91.06 84 ALA A O 1
ATOM 671 N N . ILE A 1 85 ? -0.880 5.177 1.017 1.00 91.50 85 ILE A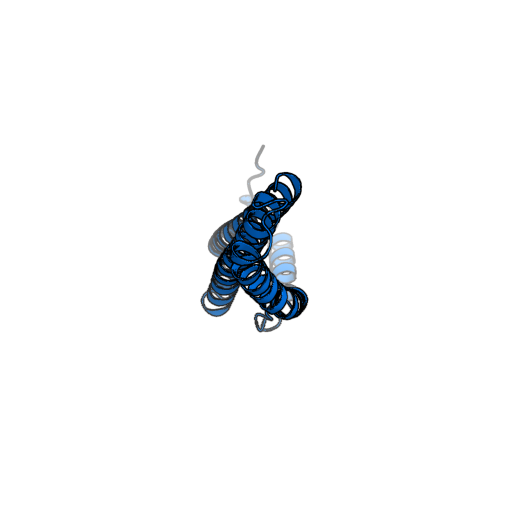 N 1
ATOM 672 C CA . ILE A 1 85 ? 0.345 5.601 0.321 1.00 91.50 85 ILE A CA 1
ATOM 673 C C . ILE A 1 85 ? 0.978 4.423 -0.423 1.00 91.50 85 ILE A C 1
ATOM 675 O O . ILE A 1 85 ? 1.281 4.534 -1.613 1.00 91.50 85 ILE A O 1
ATOM 679 N N . THR A 1 86 ? 1.126 3.273 0.241 1.00 89.31 86 THR A N 1
ATOM 680 C CA . THR A 1 86 ? 1.699 2.072 -0.383 1.00 89.31 86 THR A CA 1
ATOM 681 C C . THR A 1 86 ? 0.873 1.631 -1.596 1.00 89.31 86 THR A C 1
ATOM 683 O O . THR A 1 86 ? 1.438 1.328 -2.646 1.00 89.31 86 THR A O 1
ATOM 686 N N . CYS A 1 87 ? -0.460 1.673 -1.497 1.00 89.00 87 CYS A N 1
ATOM 687 C CA . CYS A 1 87 ? -1.361 1.372 -2.610 1.00 89.00 87 CYS A CA 1
ATOM 688 C C . CYS A 1 87 ? -1.150 2.319 -3.799 1.00 89.00 87 CYS A C 1
ATOM 690 O O . CYS A 1 87 ? -1.010 1.862 -4.932 1.00 89.00 87 CYS A O 1
ATOM 692 N N . ILE A 1 88 ? -1.048 3.628 -3.553 1.00 90.88 88 ILE A N 1
ATOM 693 C CA . ILE A 1 88 ? -0.790 4.624 -4.603 1.00 90.88 88 ILE A CA 1
ATOM 694 C C . ILE A 1 88 ? 0.560 4.367 -5.286 1.00 90.88 88 ILE A C 1
ATOM 696 O O . ILE A 1 88 ? 0.662 4.446 -6.511 1.00 90.88 88 ILE A O 1
ATOM 700 N N . LEU A 1 89 ? 1.608 4.050 -4.522 1.00 90.12 89 LEU A N 1
ATOM 701 C CA . LEU A 1 89 ? 2.938 3.774 -5.073 1.00 90.12 89 LEU A CA 1
ATOM 702 C C . LEU A 1 89 ? 2.958 2.507 -5.940 1.00 90.12 89 LEU A C 1
ATOM 704 O O . LEU A 1 89 ? 3.529 2.530 -7.034 1.00 90.12 89 LEU A O 1
ATOM 708 N N . GLU A 1 90 ? 2.306 1.435 -5.490 1.00 86.75 90 GLU A N 1
ATOM 709 C CA . GLU A 1 90 ? 2.168 0.184 -6.244 1.00 86.75 90 GLU A CA 1
ATOM 710 C C . GLU A 1 90 ? 1.318 0.374 -7.508 1.00 86.75 90 GLU A C 1
ATOM 712 O O . GLU A 1 90 ? 1.712 -0.073 -8.587 1.00 86.75 90 GLU A O 1
ATOM 717 N N . LEU A 1 91 ? 0.202 1.108 -7.424 1.00 87.81 91 LEU A N 1
ATOM 718 C CA . LEU A 1 91 ? -0.621 1.453 -8.587 1.00 87.81 91 LEU A CA 1
ATOM 719 C C . LEU A 1 91 ? 0.160 2.286 -9.603 1.00 87.81 91 LEU A C 1
ATOM 721 O O . LEU A 1 91 ? 0.121 1.989 -10.794 1.00 87.81 91 LEU A O 1
ATOM 725 N N . ASN A 1 92 ? 0.927 3.277 -9.150 1.00 89.06 92 ASN A N 1
ATOM 726 C CA . ASN A 1 92 ? 1.793 4.059 -10.030 1.00 89.06 92 ASN A CA 1
ATOM 727 C C . ASN A 1 92 ? 2.831 3.176 -10.735 1.00 89.06 92 ASN A C 1
ATOM 729 O O . ASN A 1 92 ? 3.089 3.357 -11.922 1.00 89.06 92 ASN A O 1
ATOM 733 N N . MET A 1 93 ? 3.415 2.196 -10.036 1.00 86.25 93 MET A N 1
ATOM 734 C CA . MET A 1 93 ? 4.345 1.243 -10.647 1.00 86.25 93 MET A CA 1
ATOM 735 C C . MET A 1 93 ? 3.640 0.292 -11.625 1.00 86.25 93 MET A C 1
ATOM 737 O O . MET A 1 93 ? 4.218 -0.074 -12.653 1.00 86.25 93 MET A O 1
ATOM 741 N N . TYR A 1 94 ? 2.406 -0.109 -11.320 1.00 85.00 94 TYR A N 1
ATOM 742 C CA . TYR A 1 94 ? 1.565 -0.920 -12.194 1.00 85.00 94 TYR A CA 1
ATOM 743 C C . TYR A 1 94 ? 1.235 -0.174 -13.493 1.00 85.00 94 TYR A C 1
ATOM 745 O O . TYR A 1 94 ? 1.525 -0.698 -14.568 1.00 85.00 94 TYR A O 1
ATOM 753 N N . TYR A 1 95 ? 0.721 1.058 -13.406 1.00 85.25 95 TYR A N 1
ATOM 754 C CA . TYR A 1 95 ? 0.438 1.901 -14.572 1.00 85.25 95 TYR A CA 1
ATOM 755 C C . TYR A 1 95 ? 1.705 2.203 -15.367 1.00 85.25 95 TYR A C 1
ATOM 757 O O . TYR A 1 95 ? 1.713 2.024 -16.578 1.00 85.25 95 TYR A O 1
ATOM 765 N N . PHE A 1 96 ? 2.822 2.516 -14.699 1.00 86.44 96 PHE A N 1
ATOM 766 C CA . PHE A 1 96 ? 4.104 2.698 -15.379 1.00 86.44 96 PHE A CA 1
ATOM 767 C C . PHE A 1 96 ? 4.485 1.476 -16.226 1.00 86.44 96 PHE A C 1
ATOM 769 O O . PHE A 1 96 ? 4.834 1.640 -17.390 1.00 86.44 96 PHE A O 1
ATOM 776 N N . LYS A 1 97 ? 4.389 0.256 -15.676 1.00 83.19 97 LYS A N 1
ATOM 777 C CA . LYS A 1 97 ? 4.695 -0.984 -16.416 1.00 83.19 97 LYS A CA 1
ATOM 778 C C . LYS A 1 97 ? 3.694 -1.283 -17.531 1.00 83.19 97 LYS A C 1
ATOM 780 O O . LYS A 1 97 ? 4.084 -1.885 -18.525 1.00 83.19 97 LYS A O 1
ATOM 785 N N . LYS A 1 98 ? 2.421 -0.936 -17.332 1.00 82.69 98 LYS A N 1
ATOM 786 C CA . LYS A 1 98 ? 1.351 -1.139 -18.312 1.00 82.69 98 LYS A CA 1
ATOM 787 C C . LYS A 1 98 ? 1.517 -0.203 -19.510 1.00 82.69 98 LYS A C 1
ATOM 789 O O . LYS A 1 98 ? 1.432 -0.661 -20.644 1.00 82.69 98 LYS A O 1
ATOM 794 N N . ASP A 1 99 ? 1.776 1.072 -19.245 1.00 81.88 99 ASP A N 1
ATOM 795 C CA . ASP A 1 99 ? 1.822 2.118 -20.267 1.00 8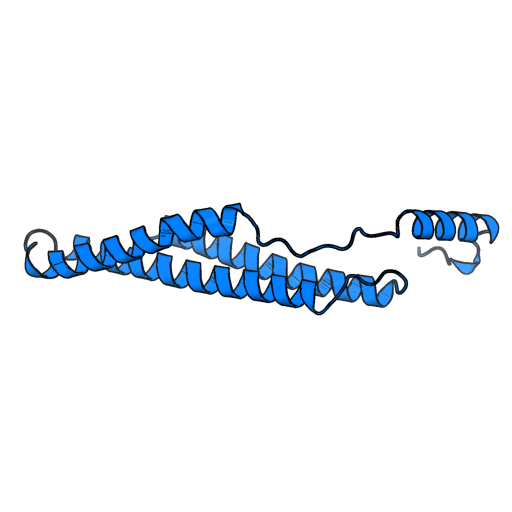1.88 99 ASP A CA 1
ATOM 796 C C . ASP A 1 99 ? 3.206 2.204 -20.931 1.00 81.88 99 ASP A C 1
ATOM 798 O O . ASP A 1 99 ? 3.314 2.534 -22.108 1.00 81.88 99 ASP A O 1
ATOM 802 N N . ASN A 1 100 ? 4.275 1.848 -20.207 1.00 78.44 100 ASN A N 1
ATOM 803 C CA . ASN A 1 100 ? 5.653 1.865 -20.702 1.00 78.44 100 ASN A CA 1
ATOM 804 C C . ASN A 1 100 ? 6.198 0.438 -20.786 1.00 78.44 100 ASN A C 1
ATOM 806 O O . ASN A 1 100 ? 6.890 -0.043 -19.877 1.00 78.44 100 ASN A O 1
ATOM 810 N N . THR A 1 101 ? 5.898 -0.232 -21.902 1.00 79.19 101 THR A N 1
ATOM 811 C CA . THR A 1 101 ? 6.483 -1.545 -22.216 1.00 79.19 101 THR A CA 1
ATOM 812 C C . THR A 1 101 ? 8.009 -1.432 -22.226 1.00 79.19 101 THR A C 1
ATOM 814 O O . THR A 1 101 ? 8.554 -0.428 -22.684 1.00 79.19 101 THR A O 1
ATOM 817 N N . LYS A 1 102 ? 8.708 -2.442 -21.690 1.00 78.50 102 LYS A N 1
ATOM 818 C CA . LYS A 1 102 ? 10.176 -2.449 -21.665 1.00 78.50 102 LYS A CA 1
ATOM 819 C C . LYS A 1 102 ? 10.699 -2.364 -23.114 1.00 78.50 102 LYS A C 1
ATOM 821 O O . LYS A 1 102 ? 10.335 -3.239 -23.900 1.00 78.50 102 LYS A O 1
ATOM 826 N N . PRO A 1 103 ? 11.518 -1.357 -23.461 1.00 77.06 103 PRO A N 1
AT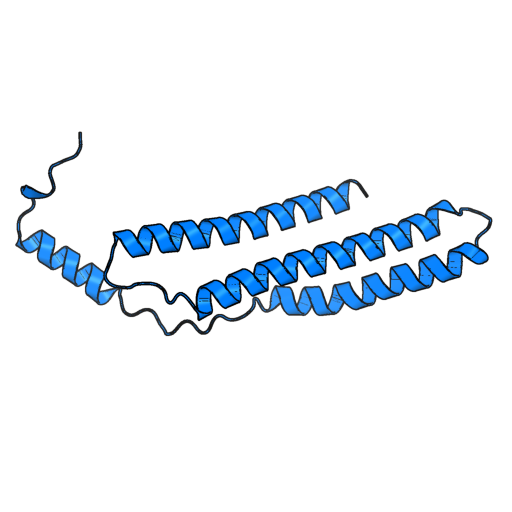OM 827 C CA . PRO A 1 103 ? 12.093 -1.243 -24.797 1.00 77.06 103 PRO A CA 1
ATOM 828 C C . PRO A 1 103 ? 13.118 -2.363 -25.035 1.00 77.06 103 PRO A C 1
ATOM 830 O O . PRO A 1 103 ? 13.818 -2.779 -24.111 1.00 77.06 103 PRO A O 1
ATOM 833 N N . ASP A 1 104 ? 13.176 -2.863 -26.267 1.00 68.94 104 ASP A N 1
ATOM 834 C CA . ASP A 1 104 ? 13.962 -4.023 -26.709 1.00 68.94 104 ASP A CA 1
ATOM 835 C C . ASP A 1 104 ? 15.226 -3.630 -27.496 1.00 68.94 104 ASP A C 1
ATOM 837 O O . ASP A 1 104 ? 16.247 -4.300 -27.378 1.00 68.94 104 ASP A O 1
ATOM 841 N N . ARG A 1 105 ? 15.173 -2.542 -28.279 1.00 65.31 105 ARG A N 1
ATOM 842 C CA . ARG A 1 105 ? 16.193 -2.234 -29.304 1.00 65.31 105 ARG A CA 1
ATOM 843 C C . ARG A 1 105 ? 17.041 -0.985 -29.076 1.00 65.31 105 ARG A C 1
ATOM 845 O O . ARG A 1 105 ? 18.140 -0.895 -29.615 1.00 65.31 105 ARG A O 1
ATOM 852 N N . GLU A 1 106 ? 16.582 -0.032 -28.269 1.00 77.56 106 GLU A N 1
ATOM 853 C CA . GLU A 1 106 ? 17.284 1.242 -28.068 1.00 77.56 106 GLU A CA 1
ATOM 854 C C . GLU A 1 106 ? 17.913 1.328 -26.674 1.00 77.56 106 GLU A C 1
ATOM 856 O O . GLU A 1 106 ? 17.234 1.604 -25.683 1.00 77.56 106 GLU A O 1
ATOM 861 N N . MET A 1 107 ? 19.235 1.132 -26.599 1.00 76.12 107 MET A N 1
ATOM 862 C CA . MET A 1 107 ? 19.985 1.110 -25.334 1.00 76.12 107 MET A CA 1
ATOM 863 C C . MET A 1 107 ? 19.809 2.397 -24.511 1.00 76.12 107 MET A C 1
ATOM 865 O O . MET A 1 107 ? 19.617 2.334 -23.300 1.00 76.12 107 MET A O 1
ATOM 869 N N . GLY A 1 108 ? 19.814 3.571 -25.154 1.00 79.88 108 GLY A N 1
ATOM 870 C CA . GLY A 1 108 ? 19.603 4.850 -24.463 1.00 79.88 108 GLY A CA 1
ATOM 871 C C . GLY A 1 108 ? 18.219 4.960 -23.812 1.00 79.88 108 GLY A C 1
ATOM 872 O O . GLY A 1 108 ? 18.099 5.395 -22.667 1.00 79.88 108 GLY A O 1
ATOM 873 N N . VAL A 1 109 ? 17.178 4.493 -24.508 1.00 80.88 109 VAL A N 1
ATOM 874 C CA . VAL A 1 109 ? 15.795 4.475 -24.004 1.00 80.88 109 VAL A CA 1
ATOM 875 C C . VAL A 1 109 ? 15.619 3.413 -22.919 1.00 80.88 109 VAL A C 1
ATOM 877 O O . VAL A 1 109 ? 14.879 3.631 -21.958 1.00 80.88 109 VAL A O 1
ATOM 880 N N . LEU A 1 110 ? 16.330 2.287 -23.024 1.00 81.94 110 LEU A N 1
ATOM 881 C CA . LEU A 1 110 ? 16.356 1.253 -21.994 1.00 81.94 110 LEU A CA 1
ATOM 882 C C . LEU A 1 110 ? 16.975 1.766 -20.689 1.00 81.94 110 LEU A C 1
ATOM 884 O O . LEU A 1 110 ? 16.371 1.580 -19.634 1.00 81.94 110 LEU A O 1
ATOM 888 N N . ILE A 1 111 ? 18.118 2.455 -20.755 1.00 82.62 111 ILE A N 1
ATOM 889 C CA . ILE A 1 111 ? 18.773 3.047 -19.577 1.00 82.62 111 ILE A CA 1
ATOM 890 C C . ILE A 1 111 ? 17.835 4.043 -18.882 1.00 82.62 111 ILE A C 1
ATOM 892 O O . ILE A 1 111 ? 17.656 3.987 -17.664 1.00 82.62 111 ILE A O 1
ATOM 896 N N . ASP A 1 112 ? 17.186 4.923 -19.645 1.00 85.75 112 ASP A N 1
ATOM 897 C CA . ASP A 1 112 ? 16.238 5.901 -19.103 1.00 85.75 112 ASP A CA 1
ATOM 898 C C . ASP A 1 112 ? 14.983 5.227 -18.506 1.00 85.75 112 ASP A C 1
ATOM 900 O O . ASP A 1 112 ? 14.506 5.583 -17.423 1.00 85.75 112 ASP A O 1
ATOM 904 N N . TRP A 1 113 ? 14.468 4.176 -19.152 1.00 85.44 113 TRP A N 1
ATOM 905 C CA . TR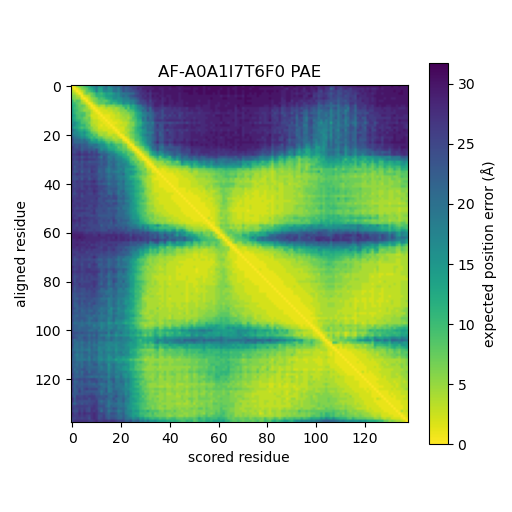P A 1 113 ? 13.378 3.362 -18.610 1.00 85.44 113 TRP A CA 1
ATOM 906 C C . TRP A 1 113 ? 13.764 2.672 -17.292 1.00 85.44 113 TRP A C 1
ATOM 908 O O . TRP A 1 113 ? 12.980 2.689 -16.335 1.00 85.44 113 TRP A O 1
ATOM 918 N N . GLU A 1 114 ? 14.969 2.103 -17.201 1.00 85.25 114 GLU A N 1
ATOM 919 C CA . GLU A 1 114 ? 15.477 1.469 -15.981 1.00 85.25 114 GLU A CA 1
ATOM 920 C C . GLU A 1 114 ? 15.693 2.480 -14.854 1.00 85.25 114 GLU A C 1
ATOM 922 O O . GLU A 1 114 ? 15.298 2.208 -13.716 1.00 85.25 114 GLU A O 1
ATOM 927 N N . ALA A 1 115 ? 16.209 3.671 -15.162 1.00 85.44 115 ALA A N 1
ATOM 928 C CA . ALA A 1 115 ? 16.351 4.762 -14.202 1.00 85.44 115 ALA A CA 1
ATOM 929 C C . ALA A 1 115 ? 14.990 5.194 -13.625 1.00 85.44 115 ALA A C 1
ATOM 931 O O . ALA A 1 115 ? 14.826 5.297 -12.402 1.00 85.44 115 ALA A O 1
ATOM 932 N N . ARG A 1 116 ? 13.968 5.366 -14.478 1.00 86.69 116 ARG A N 1
ATOM 933 C CA . ARG A 1 116 ? 12.595 5.683 -14.038 1.00 86.69 116 ARG A CA 1
ATOM 934 C C . ARG A 1 116 ? 12.005 4.582 -13.164 1.00 86.69 116 ARG A C 1
ATOM 936 O O . ARG A 1 116 ? 11.478 4.860 -12.086 1.00 86.69 116 ARG A O 1
ATOM 943 N N . LYS A 1 117 ? 12.145 3.319 -13.570 1.00 86.88 117 LYS A N 1
ATOM 944 C CA . LYS A 1 117 ? 11.714 2.162 -12.771 1.00 86.88 117 LYS A CA 1
ATOM 945 C C . LYS A 1 117 ? 12.432 2.101 -11.419 1.00 86.88 117 LYS A C 1
ATOM 947 O O . LYS A 1 117 ? 11.795 1.807 -10.404 1.00 86.88 117 LYS A O 1
ATOM 952 N N . GLY A 1 118 ? 13.732 2.393 -11.397 1.00 84.38 118 GLY A N 1
ATOM 953 C CA . GLY A 1 118 ? 14.541 2.501 -10.185 1.00 84.38 118 GLY A CA 1
ATOM 954 C C . GLY A 1 118 ? 13.990 3.558 -9.231 1.00 84.38 118 GLY A C 1
ATOM 955 O O . GLY A 1 118 ? 13.782 3.272 -8.055 1.00 84.38 118 GLY A O 1
ATOM 956 N N . LYS A 1 119 ? 13.622 4.736 -9.747 1.00 88.50 119 LYS A N 1
ATOM 957 C CA . LYS A 1 119 ? 12.987 5.808 -8.966 1.00 88.50 119 LYS A CA 1
ATOM 958 C C . LYS A 1 119 ? 11.671 5.371 -8.312 1.00 88.50 119 LYS A C 1
ATOM 960 O O . LYS A 1 119 ? 11.440 5.686 -7.147 1.00 88.50 119 LYS A O 1
ATOM 965 N N . HIS A 1 120 ? 10.822 4.622 -9.022 1.00 85.12 120 HIS A N 1
ATOM 966 C CA . HIS A 1 120 ? 9.593 4.065 -8.438 1.00 85.12 120 HIS A CA 1
ATOM 967 C C . HIS A 1 120 ? 9.889 3.052 -7.325 1.00 85.12 120 HIS A C 1
ATOM 969 O O . HIS A 1 120 ? 9.290 3.138 -6.254 1.00 85.12 120 HIS A O 1
ATOM 975 N N . ARG A 1 121 ? 10.849 2.140 -7.536 1.00 85.25 121 ARG A N 1
ATOM 976 C CA . ARG A 1 121 ? 11.277 1.186 -6.497 1.00 85.25 121 ARG A CA 1
ATOM 977 C C . ARG A 1 121 ? 11.839 1.884 -5.263 1.00 85.25 121 ARG A C 1
ATOM 979 O O . ARG A 1 121 ? 11.492 1.488 -4.159 1.00 85.25 121 ARG A O 1
ATOM 986 N N . LEU A 1 122 ? 12.654 2.922 -5.451 1.00 88.12 122 LEU A N 1
ATOM 987 C CA . LEU A 1 122 ? 13.226 3.704 -4.355 1.00 88.12 122 LEU A CA 1
ATOM 988 C C . LEU A 1 122 ? 12.138 4.359 -3.501 1.00 88.12 122 LEU A C 1
ATOM 990 O O . LEU A 1 122 ? 12.214 4.305 -2.279 1.00 88.12 122 LEU A O 1
ATOM 994 N N . ARG A 1 123 ? 11.093 4.918 -4.125 1.00 87.75 123 ARG A N 1
ATOM 995 C CA . ARG A 1 123 ? 9.947 5.479 -3.389 1.00 87.75 123 ARG A CA 1
ATOM 996 C C . ARG A 1 123 ? 9.215 4.417 -2.570 1.00 87.75 123 ARG A C 1
ATOM 998 O O . ARG A 1 123 ? 8.883 4.675 -1.420 1.00 87.75 123 ARG A O 1
ATOM 1005 N N . ILE A 1 124 ? 8.999 3.228 -3.135 1.00 87.25 124 ILE A N 1
ATOM 1006 C CA . ILE A 1 124 ? 8.373 2.106 -2.417 1.00 87.25 124 ILE A CA 1
ATOM 1007 C C . ILE A 1 124 ? 9.243 1.677 -1.226 1.00 87.25 124 ILE A C 1
ATOM 1009 O O . ILE A 1 124 ? 8.730 1.532 -0.120 1.00 87.25 124 ILE A O 1
ATOM 1013 N N . SER A 1 125 ? 10.559 1.527 -1.417 1.00 86.25 125 SER A N 1
ATOM 1014 C CA . SER A 1 125 ? 11.465 1.143 -0.327 1.00 86.25 125 SER A CA 1
ATOM 1015 C C . SER A 1 125 ? 11.587 2.217 0.752 1.00 86.25 125 SER A C 1
ATOM 1017 O O . SER A 1 125 ? 11.635 1.888 1.931 1.00 86.25 125 SER A O 1
ATOM 1019 N N . GLN A 1 126 ? 11.613 3.496 0.365 1.00 89.88 126 GLN A N 1
ATOM 1020 C CA . GLN A 1 126 ? 11.621 4.614 1.309 1.00 89.88 126 GLN A CA 1
ATOM 1021 C C . GLN A 1 126 ? 10.339 4.638 2.133 1.00 89.88 126 GLN A C 1
ATOM 1023 O O . GLN A 1 126 ? 10.419 4.780 3.348 1.00 89.88 126 GLN A O 1
ATOM 1028 N N . ASN A 1 127 ? 9.178 4.442 1.498 1.00 88.62 127 ASN A N 1
ATOM 1029 C CA . ASN A 1 127 ? 7.917 4.364 2.224 1.00 88.62 127 ASN A CA 1
ATOM 1030 C C . ASN A 1 127 ? 7.946 3.222 3.239 1.00 88.62 127 ASN A C 1
ATOM 1032 O O . ASN A 1 127 ? 7.711 3.468 4.410 1.00 88.62 127 ASN A O 1
ATOM 1036 N N . LEU A 1 128 ? 8.352 2.017 2.824 1.00 86.56 128 LEU A N 1
ATOM 1037 C CA . LEU A 1 128 ? 8.464 0.864 3.723 1.00 86.56 128 LEU A CA 1
ATOM 1038 C C . LEU A 1 128 ? 9.409 1.126 4.907 1.00 86.56 128 LEU A C 1
ATOM 1040 O O . LEU A 1 128 ? 9.119 0.716 6.028 1.00 86.56 128 LEU A O 1
ATOM 1044 N N . MET A 1 129 ? 10.522 1.827 4.684 1.00 87.06 129 MET A N 1
ATOM 1045 C CA . MET A 1 129 ? 11.427 2.227 5.761 1.00 87.06 129 MET A CA 1
ATOM 1046 C C . MET A 1 129 ? 10.747 3.192 6.741 1.00 87.06 129 MET A C 1
ATOM 1048 O O . MET A 1 129 ? 10.844 2.992 7.949 1.00 87.06 129 MET A O 1
ATOM 1052 N N . ILE A 1 130 ? 10.032 4.202 6.234 1.00 88.75 130 ILE A N 1
ATOM 1053 C CA . ILE A 1 130 ? 9.266 5.156 7.051 1.00 88.75 130 ILE A CA 1
ATOM 1054 C C . ILE A 1 130 ? 8.193 4.423 7.857 1.00 88.75 130 ILE A C 1
ATOM 1056 O O . ILE A 1 130 ? 8.046 4.697 9.043 1.00 88.75 130 ILE A O 1
ATOM 1060 N N . THR A 1 131 ? 7.496 3.460 7.254 1.00 88.00 131 THR A N 1
ATOM 1061 C CA . THR A 1 131 ? 6.516 2.608 7.933 1.00 88.00 131 THR A CA 1
ATOM 1062 C C . THR A 1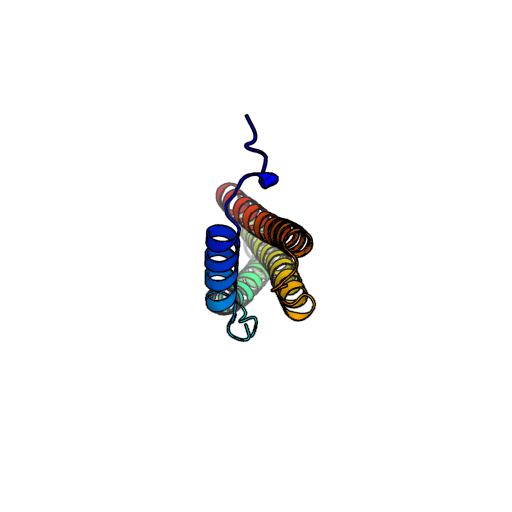 131 ? 7.147 1.867 9.110 1.00 88.00 131 THR A C 1
ATOM 1064 O O . THR A 1 131 ? 6.635 1.932 10.223 1.00 88.00 131 THR A O 1
ATOM 1067 N N . VAL A 1 132 ? 8.271 1.174 8.880 1.00 87.31 132 VAL A N 1
ATOM 1068 C CA . VAL A 1 132 ? 8.968 0.384 9.910 1.00 87.31 132 VAL A CA 1
ATOM 1069 C C . VAL A 1 132 ? 9.472 1.278 11.039 1.00 87.31 132 VAL A C 1
ATOM 1071 O O . VAL A 1 132 ? 9.282 0.946 12.204 1.00 87.31 132 VAL A O 1
ATOM 1074 N N . ILE A 1 133 ? 10.078 2.419 10.705 1.00 90.06 133 ILE A N 1
ATOM 1075 C CA . ILE A 1 133 ? 10.515 3.410 11.694 1.00 90.06 133 ILE A CA 1
ATOM 1076 C C . ILE A 1 133 ? 9.303 3.921 12.477 1.00 90.06 133 ILE A C 1
ATOM 1078 O O . ILE A 1 133 ? 9.328 3.909 13.700 1.00 90.06 133 ILE A O 1
ATOM 1082 N N . GLY A 1 134 ? 8.222 4.298 11.795 1.00 85.38 134 GLY A N 1
ATOM 1083 C CA . GLY A 1 134 ? 6.990 4.747 12.431 1.00 85.38 134 GLY A CA 1
ATOM 1084 C C . GLY A 1 134 ? 6.471 3.732 13.444 1.00 85.38 134 GLY A C 1
ATOM 1085 O O . GLY A 1 134 ? 6.278 4.098 14.590 1.00 85.38 134 GLY A O 1
ATOM 1086 N N . PHE A 1 135 ? 6.367 2.451 13.084 1.00 84.81 135 PHE A N 1
ATOM 1087 C CA . PHE A 1 135 ? 5.946 1.394 14.015 1.00 84.81 135 PHE A CA 1
ATOM 1088 C C . PHE A 1 135 ? 6.886 1.158 15.204 1.00 84.81 135 PHE A C 1
ATOM 1090 O O . PHE A 1 135 ? 6.442 0.615 16.207 1.00 84.81 135 PHE A O 1
ATOM 1097 N N . LEU A 1 136 ? 8.173 1.496 15.096 1.00 85.69 136 LEU A N 1
ATOM 1098 C CA . LEU A 1 136 ? 9.130 1.339 16.197 1.00 85.69 136 LEU A CA 1
ATOM 1099 C C . LEU A 1 136 ? 9.062 2.486 17.212 1.00 85.69 136 LEU A C 1
ATOM 1101 O O . LEU A 1 136 ? 9.458 2.296 18.359 1.00 85.69 136 LEU A O 1
ATOM 1105 N N . PHE A 1 137 ? 8.619 3.669 16.781 1.00 80.50 137 PHE A N 1
ATOM 1106 C CA . PHE A 1 137 ? 8.585 4.886 17.599 1.00 80.50 137 PHE A CA 1
ATOM 1107 C C . PHE A 1 137 ? 7.167 5.319 18.020 1.00 80.50 137 PHE A C 1
ATOM 1109 O O . PHE A 1 137 ? 7.048 6.280 18.782 1.00 80.50 137 PHE A O 1
ATOM 1116 N N . LEU A 1 138 ? 6.120 4.640 17.532 1.00 71.56 138 LEU A N 1
ATOM 1117 C CA . LEU A 1 138 ? 4.715 4.779 17.951 1.00 71.56 138 LEU A CA 1
ATOM 1118 C C . LEU A 1 138 ? 4.389 3.745 19.034 1.00 71.56 138 LEU A C 1
ATOM 1120 O O . LEU A 1 138 ? 3.707 4.128 20.006 1.00 71.56 138 LEU A O 1
#

pLDDT: mean 77.91, std 14.29, range [37.69, 93.38]

Nearest PDB structures (foldseek):
  6gxn-assembly1_v  TM=4.812E-01  e=2.470E+00  Escherichia coli
  1i4t-assembly1_B  TM=2.620E-01  e=5.400E+00  Homo sapiens

Secondary structure (DSSP, 8-state):
----GGGS-HHHHHHHHHHHHHHT----------HHHHHHHHHHHHHHHHHHHHHHHHHHH-TT-THHHHHHHHHHHHHHHHHHHHHHHHHHHHHHHHHSPPPSS-HHHHHHHHHHHHHHHHHHHHHHHHHHHHHHH-

Organism: NCBI:txid1561998

Sequence (138 aa):
MYLKLSEINPDIMDSYNQLISFESIPPRLNPKIPIPFIVLTSILLPISISLIAVGSYSLNFCPSNPNLPLWMILLGFFILFDRAITCILELNMYYFKKDNTKPDREMGVLIDWEARKGKHRLRISQNLMITVIGFLFL

Foldseek 3Di:
DDDDPVPDDVVVVVVVVVVLVVVQPDDPDQPDQPPVLVVVLVPLLVVLVVLLVVLVVVCVVDPPDNVVSVVSNVVSVLSVVLNVQLVVLSVVLNVLCVVDPQDRPDPVVNVVSVVVNVVSVVSNVVSVVVSVVVVVVD

Radius of gyration: 24.5 Å; Cα contacts (8 Å, |Δi|>4): 65; chains: 1; bounding box: 57×22×71 Å